Protein AF-A0A164DYK7-F1 (afdb_monomer)

Solvent-accessible surface area (backbone atoms only — not comparable to full-atom values): 9404 Å² total; per-residue (Å²): 59,27,37,28,29,36,26,38,37,35,38,37,22,40,90,89,64,52,77,48,79,44,78,49,76,42,82,32,77,41,47,72,67,57,43,49,40,35,69,77,69,35,29,52,83,96,40,75,41,42,82,75,53,89,70,24,36,35,34,85,63,72,72,88,78,86,85,48,81,69,33,77,48,74,55,75,74,35,83,26,33,38,40,37,75,69,80,72,46,62,92,45,87,72,32,56,31,46,39,95,91,44,80,40,70,26,84,52,83,45,54,48,76,56,95,42,30,23,41,62,55,62,77,90,76,62,78,85,71,79,87,77,80,72,87,86,77,86,82,90,80,88,88,76,92,71,95,58,94,82,76,127

Organism: NCBI:txid35525

Mean predicted aligned error: 10.54 Å

Secondary structure (DSSP, 8-state):
-EEEEEEEEEEEE-TT--EEEEEEEEEEPPPHHHHHHHHHT-EETTEEPEEEETTEEEE--PPP----TTEEEEPPPEEEEEEE----EESSTTSPEEETTEEE-TT--SEEEETTEEEE--GGG---------------------S-TT--

Nearest PDB structures (foldseek):
  5i2s-assembly1_A  TM=5.231E-01  e=1.617E-02  Vesicular stomatitis Indiana virus strain Mudd-Summers
  6tmr-assembly1_A  TM=5.848E-01  e=2.846E-02  Lyssavirus mokola
  4d6w-assembly1_C  TM=5.648E-01  e=6.281E-02  Chandipura virus
  5mdm-assembly2_A  TM=5.299E-01  e=1.170E-01  Chandipura virus
  5mdm-assembly2_C  TM=5.208E-01  e=3.625E-01  Chandipura virus

Foldseek 3Di:
DKWKWWKKKKWAQEQVRDIDIDIDIGTDADDPVQLVCCVPVCDRVVDHWDDPDVQKTWDDDYDDDDDDHRDMDIDDIDMIMIDHDFDWDDPDQQGWIQGPLGTHGSPDAQWDDDPSGIGGGHCVPDDDDPPPDDCPDDDDDDDDDDPDPPDD

Radius of gyrati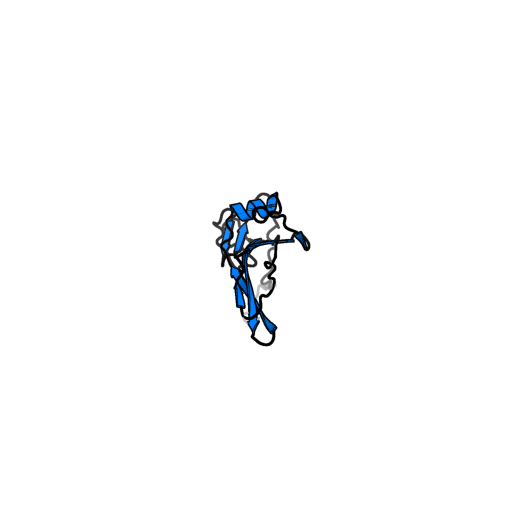on: 27.33 Å; Cα contacts (8 Å, |Δi|>4): 257; chains: 1; bounding box: 53×26×98 Å

Sequence (152 aa):
MCSVWYAHRSVNTDFSGWHTHGQSKWPAVATPEMCSQMKEFRRCGDYAMNPAGPRKFTYDLYPNIQPLWMRTIITHKVLNCKIEEVALETECDNCTINSPLGTLSGSLNGTATVNFVTLFWDNSYKDKKDCELKLVRSGEGQLYKTNNPEIK

Structure (mmCIF, N/CA/C/O backbone):
data_AF-A0A164DYK7-F1
#
_entry.id   AF-A0A164DYK7-F1
#
loop_
_atom_site.group_PDB
_atom_site.id
_atom_site.type_symbol
_atom_site.label_atom_id
_atom_site.label_alt_id
_atom_site.label_comp_id
_atom_site.label_asym_id
_atom_site.label_entity_id
_atom_site.label_seq_id
_atom_site.pdbx_PDB_ins_code
_atom_site.Cartn_x
_atom_site.Cartn_y
_atom_site.Cartn_z
_atom_site.occupancy
_atom_site.B_iso_or_equiv
_atom_site.auth_seq_id
_atom_site.auth_comp_id
_atom_site.auth_asym_id
_atom_site.auth_atom_id
_atom_site.pdbx_PDB_model_num
ATOM 1 N N . MET A 1 1 ? -7.589 -0.980 3.667 1.00 91.56 1 MET A N 1
ATOM 2 C CA . MET A 1 1 ? -6.362 -0.189 3.441 1.00 91.56 1 MET A CA 1
ATOM 3 C C . MET A 1 1 ? -5.995 -0.208 1.970 1.00 91.56 1 MET A C 1
ATOM 5 O O . MET A 1 1 ? -6.104 -1.247 1.331 1.00 91.56 1 MET A O 1
ATOM 9 N N . CYS A 1 2 ? -5.594 0.935 1.434 1.00 93.50 2 CYS A N 1
ATOM 10 C CA . CYS A 1 2 ? -5.363 1.169 0.017 1.00 93.50 2 CYS A CA 1
ATOM 11 C C . CYS A 1 2 ? -4.064 1.957 -0.155 1.00 93.50 2 CYS A C 1
ATOM 13 O O . CYS A 1 2 ? -3.849 2.953 0.538 1.00 93.50 2 CYS A O 1
ATOM 15 N N . SER A 1 3 ? -3.190 1.503 -1.047 1.00 94.00 3 SER A N 1
ATOM 16 C CA . SER A 1 3 ? -1.929 2.175 -1.347 1.00 94.00 3 SER A CA 1
ATOM 17 C C . SER A 1 3 ? -1.649 2.188 -2.841 1.00 94.00 3 SER A C 1
ATOM 19 O O . SER A 1 3 ? -1.999 1.263 -3.578 1.00 94.00 3 SER A O 1
ATOM 21 N N . VAL A 1 4 ? -1.009 3.267 -3.282 1.00 95.31 4 VAL A N 1
ATOM 22 C CA . VAL A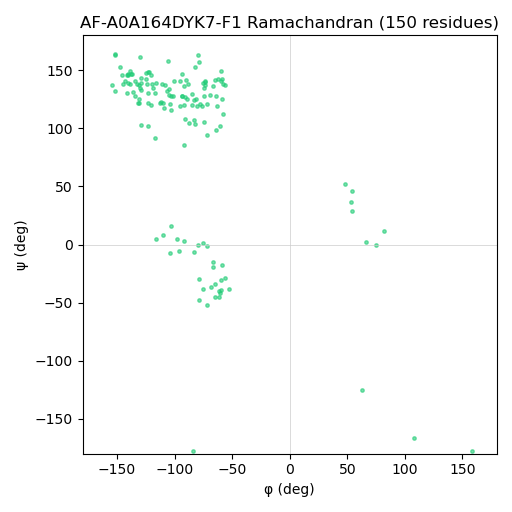 1 4 ? -0.708 3.527 -4.687 1.00 95.31 4 VAL A CA 1
ATOM 23 C C . VAL A 1 4 ? 0.736 3.989 -4.803 1.00 95.31 4 VAL A C 1
ATOM 25 O O . VAL A 1 4 ? 1.238 4.731 -3.957 1.00 95.31 4 VAL A O 1
ATOM 28 N N . TRP A 1 5 ? 1.432 3.534 -5.839 1.00 94.81 5 TRP A N 1
ATOM 29 C CA . TRP A 1 5 ? 2.794 3.971 -6.122 1.00 94.81 5 TRP A CA 1
ATOM 30 C C . TRP A 1 5 ? 3.072 3.989 -7.617 1.00 94.81 5 TRP A C 1
ATOM 32 O O . TRP A 1 5 ? 2.511 3.217 -8.391 1.00 94.81 5 TRP A O 1
ATOM 42 N N . TYR A 1 6 ? 3.996 4.847 -8.028 1.00 93.56 6 TYR A N 1
ATOM 43 C CA . TYR A 1 6 ? 4.573 4.800 -9.361 1.00 93.56 6 TYR A CA 1
ATOM 44 C C . TYR A 1 6 ? 5.817 3.924 -9.346 1.00 93.56 6 TYR A C 1
ATOM 46 O O . TYR A 1 6 ? 6.735 4.162 -8.558 1.00 93.56 6 TYR A O 1
ATOM 54 N N . ALA A 1 7 ? 5.867 2.936 -10.233 1.00 93.00 7 ALA A N 1
ATOM 55 C CA . ALA A 1 7 ? 7.082 2.181 -10.492 1.00 93.00 7 ALA A CA 1
ATOM 56 C C . ALA A 1 7 ? 7.816 2.769 -11.694 1.00 93.00 7 ALA A C 1
ATOM 58 O O . ALA A 1 7 ? 7.212 3.153 -12.701 1.00 93.00 7 ALA A O 1
ATOM 59 N N . HIS A 1 8 ? 9.135 2.812 -11.578 1.00 90.88 8 HIS A N 1
ATOM 60 C CA . HIS A 1 8 ? 10.027 3.237 -12.635 1.00 90.88 8 HIS A CA 1
ATOM 61 C C . HIS A 1 8 ? 11.179 2.244 -12.771 1.00 90.88 8 HIS A C 1
ATOM 63 O O . HIS A 1 8 ? 11.737 1.784 -11.771 1.00 90.88 8 HIS A O 1
ATOM 69 N N . ARG A 1 9 ? 11.542 1.935 -14.017 1.00 91.50 9 ARG A N 1
ATOM 70 C CA . ARG A 1 9 ? 12.690 1.094 -14.347 1.00 91.50 9 ARG A CA 1
ATOM 71 C C . ARG A 1 9 ? 13.629 1.846 -15.287 1.00 91.50 9 ARG A C 1
ATOM 73 O O . ARG A 1 9 ? 13.178 2.484 -16.244 1.00 91.50 9 ARG A O 1
ATOM 80 N N . SER A 1 10 ? 14.923 1.727 -15.039 1.00 91.31 10 SER A N 1
ATOM 81 C CA . SER A 1 10 ? 15.971 2.196 -15.934 1.00 91.31 10 SER A CA 1
ATOM 82 C C . SER A 1 10 ? 16.917 1.052 -16.276 1.00 91.31 10 SER A C 1
ATOM 84 O O . SER A 1 10 ? 17.121 0.128 -15.483 1.00 91.31 10 SER A O 1
ATOM 86 N N . VAL A 1 11 ? 17.466 1.079 -17.486 1.00 93.38 11 VAL A N 1
ATOM 87 C CA . VAL A 1 11 ? 18.536 0.170 -17.899 1.00 93.38 11 VAL A CA 1
ATOM 88 C C . VAL A 1 11 ? 19.622 0.990 -18.554 1.00 93.38 11 VAL A C 1
ATOM 90 O O . VAL A 1 11 ? 19.365 1.682 -19.537 1.00 93.38 11 VAL A O 1
ATOM 93 N N . ASN A 1 12 ? 20.825 0.908 -18.007 1.00 92.50 12 ASN A N 1
ATOM 94 C CA . ASN A 1 12 ? 22.015 1.443 -18.638 1.00 92.50 12 ASN A CA 1
ATOM 95 C C . ASN A 1 12 ? 22.793 0.299 -19.279 1.00 92.50 12 ASN A C 1
ATOM 97 O O . ASN A 1 12 ? 23.078 -0.680 -18.596 1.00 92.50 12 ASN A O 1
ATOM 101 N N . THR A 1 13 ? 23.129 0.425 -20.559 1.00 93.62 13 THR A N 1
ATOM 102 C CA . THR A 1 13 ? 24.022 -0.521 -21.237 1.00 93.62 13 THR A CA 1
ATOM 103 C C . THR A 1 13 ? 25.323 0.180 -21.570 1.00 93.62 13 THR A C 1
ATOM 105 O O . THR A 1 13 ? 25.303 1.205 -22.254 1.00 93.62 13 THR A O 1
ATOM 108 N N . ASP A 1 14 ? 26.433 -0.356 -21.076 1.00 91.56 14 ASP A N 1
ATOM 109 C CA . ASP A 1 14 ? 27.754 0.215 -21.319 1.00 91.56 14 ASP A CA 1
ATOM 110 C C . ASP A 1 14 ? 28.359 -0.232 -22.661 1.00 91.56 14 ASP A C 1
ATOM 112 O O . ASP A 1 14 ? 27.738 -0.939 -23.463 1.00 91.56 14 ASP A O 1
ATOM 116 N N . PHE A 1 15 ? 29.590 0.217 -22.912 1.00 90.56 15 PHE A N 1
ATOM 117 C CA . PHE A 1 15 ? 30.338 -0.094 -24.128 1.00 90.56 15 PHE A CA 1
ATOM 118 C C . PHE A 1 15 ? 30.568 -1.596 -24.318 1.00 90.56 15 PHE A C 1
ATOM 120 O O . PHE A 1 15 ? 30.445 -2.102 -25.434 1.00 90.56 15 PHE A O 1
ATOM 127 N N . SER A 1 16 ? 30.844 -2.302 -23.224 1.00 91.19 16 SER A N 1
ATOM 128 C CA . SER A 1 16 ? 31.111 -3.741 -23.193 1.00 91.19 16 SER A CA 1
ATOM 129 C C . SER A 1 16 ? 29.829 -4.581 -23.252 1.00 91.19 16 SER A C 1
ATOM 131 O O . SER A 1 16 ? 29.902 -5.808 -23.247 1.00 91.19 16 SER A O 1
ATOM 133 N N . GLY A 1 17 ? 28.659 -3.938 -23.315 1.00 87.56 17 GLY A N 1
ATOM 134 C CA . GLY A 1 17 ? 27.361 -4.603 -23.341 1.00 87.56 17 GLY A CA 1
ATOM 135 C C . GLY A 1 17 ? 26.852 -5.026 -21.963 1.00 87.56 17 GLY A C 1
ATOM 136 O O . GLY A 1 17 ? 25.871 -5.763 -21.895 1.00 87.56 17 GLY A O 1
ATOM 137 N N . TRP A 1 18 ? 27.466 -4.571 -20.866 1.00 90.75 18 TRP A N 1
ATOM 138 C CA . TRP A 1 18 ? 26.961 -4.852 -19.523 1.00 90.75 18 TRP A CA 1
ATOM 139 C C . TRP A 1 18 ? 25.716 -4.027 -19.229 1.00 90.75 18 TRP A C 1
ATOM 141 O O . TRP A 1 18 ? 25.657 -2.831 -19.524 1.00 90.75 18 TRP A O 1
ATOM 151 N N . HIS A 1 19 ? 24.727 -4.670 -18.608 1.00 92.31 19 HIS A N 1
ATOM 152 C CA . HIS A 1 19 ? 23.459 -4.047 -18.250 1.00 92.31 19 HIS A CA 1
ATOM 153 C C . HIS A 1 19 ? 23.395 -3.740 -16.754 1.00 92.31 19 HIS A C 1
ATOM 155 O O . HIS A 1 19 ? 23.415 -4.643 -15.917 1.00 92.31 19 HIS A O 1
ATOM 161 N N . THR A 1 20 ? 23.211 -2.466 -16.420 1.00 90.81 20 THR A N 1
ATOM 162 C CA . THR A 1 20 ? 22.895 -2.020 -15.062 1.00 90.81 20 THR A CA 1
ATOM 163 C C . THR A 1 20 ? 21.414 -1.687 -14.983 1.00 90.81 20 THR A C 1
ATOM 165 O O . THR A 1 20 ? 20.935 -0.760 -15.639 1.00 90.81 20 THR A O 1
ATOM 168 N N . HIS A 1 21 ? 20.676 -2.444 -14.173 1.00 90.56 21 HIS A N 1
ATOM 169 C CA . HIS A 1 21 ? 19.248 -2.230 -13.956 1.00 90.56 21 HIS A CA 1
ATOM 170 C C . HIS A 1 21 ? 19.009 -1.349 -12.727 1.00 90.56 21 HIS A C 1
ATOM 172 O O . HIS A 1 21 ? 19.476 -1.660 -11.635 1.00 90.56 21 HIS A O 1
ATOM 178 N N . GLY A 1 22 ? 18.228 -0.285 -12.897 1.00 89.88 22 GLY A N 1
ATOM 179 C CA . GLY A 1 22 ? 17.678 0.516 -11.810 1.00 89.88 22 GLY A CA 1
ATOM 180 C C . GLY A 1 22 ? 16.177 0.279 -11.673 1.00 89.88 22 GLY A C 1
ATOM 181 O O . GLY A 1 22 ? 15.450 0.226 -12.667 1.00 89.88 22 GLY A O 1
ATOM 182 N N . GLN A 1 23 ? 15.696 0.142 -10.441 1.00 91.12 23 GLN A N 1
ATOM 183 C CA . GLN A 1 23 ? 14.269 0.103 -10.123 1.00 91.12 23 GLN A CA 1
ATOM 184 C C .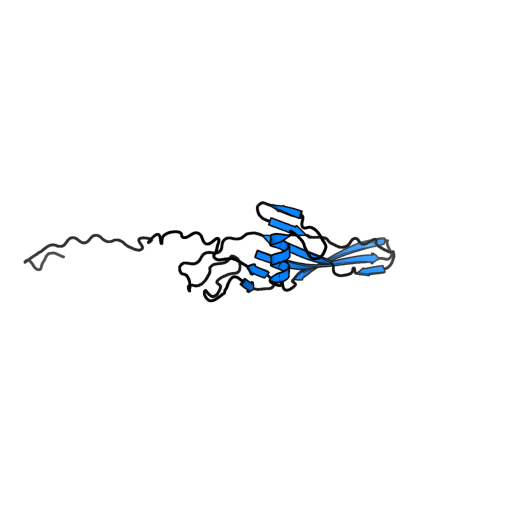 GLN A 1 23 ? 13.987 1.079 -8.987 1.00 91.12 23 GLN A C 1
ATOM 186 O O . GLN A 1 23 ? 14.745 1.153 -8.023 1.00 91.12 23 GLN A O 1
ATOM 191 N N . SER A 1 24 ? 12.900 1.835 -9.102 1.00 89.19 24 SER A N 1
ATOM 192 C CA . SER A 1 24 ? 12.443 2.734 -8.041 1.00 89.19 24 SER A CA 1
ATOM 193 C C . SER A 1 24 ? 10.924 2.703 -7.924 1.00 89.19 24 SER A C 1
ATOM 195 O O . SER A 1 24 ? 10.215 2.525 -8.919 1.00 89.19 24 SER A O 1
ATOM 197 N N . LYS A 1 25 ? 10.436 2.869 -6.693 1.00 92.56 25 LYS A N 1
ATOM 198 C CA . LYS A 1 25 ? 9.015 2.994 -6.365 1.00 92.56 25 LYS A CA 1
ATOM 199 C C . LYS A 1 25 ? 8.803 4.303 -5.618 1.00 92.56 25 LYS A C 1
ATOM 201 O O . LYS A 1 25 ? 9.513 4.581 -4.655 1.00 92.56 25 LYS A O 1
ATOM 206 N N . TRP A 1 26 ? 7.823 5.079 -6.057 1.00 91.00 26 TRP A N 1
ATOM 207 C CA . TRP A 1 26 ? 7.497 6.383 -5.486 1.00 91.00 26 TRP A CA 1
ATOM 208 C C . TRP A 1 26 ? 6.058 6.349 -4.979 1.00 91.00 26 TRP A C 1
ATOM 210 O O . TRP A 1 26 ? 5.166 6.086 -5.790 1.00 91.00 26 TRP A O 1
ATOM 220 N N . PRO A 1 27 ? 5.802 6.578 -3.680 1.00 92.50 27 PRO A N 1
ATOM 221 C CA . PRO A 1 27 ? 4.440 6.579 -3.167 1.00 92.50 27 PRO A CA 1
ATOM 222 C C . PRO A 1 27 ? 3.631 7.696 -3.831 1.00 92.50 27 PRO A C 1
ATOM 224 O O . PRO A 1 27 ? 4.142 8.786 -4.095 1.00 92.50 27 PRO A O 1
ATOM 227 N N . ALA A 1 28 ? 2.366 7.410 -4.110 1.00 92.31 28 ALA A N 1
ATOM 228 C CA . ALA A 1 28 ? 1.402 8.376 -4.607 1.00 92.31 28 ALA A CA 1
ATOM 229 C C . ALA A 1 28 ? 0.214 8.415 -3.649 1.00 92.31 28 ALA A C 1
ATOM 231 O O . ALA A 1 28 ? -0.127 7.406 -3.035 1.00 92.31 28 ALA A O 1
ATOM 232 N N . VAL A 1 29 ? -0.415 9.583 -3.515 1.00 88.19 29 VAL A N 1
ATOM 233 C CA . VAL A 1 29 ? -1.614 9.717 -2.684 1.00 88.19 29 VAL A CA 1
ATOM 234 C C . VAL A 1 29 ? -2.715 8.845 -3.282 1.00 88.19 29 VAL A C 1
ATOM 236 O O . VAL A 1 29 ? -3.117 9.051 -4.426 1.00 88.19 29 VAL A O 1
ATOM 239 N N . ALA A 1 30 ? -3.196 7.874 -2.510 1.00 88.75 30 ALA A N 1
ATOM 240 C CA . ALA A 1 30 ? -4.382 7.113 -2.863 1.00 88.75 30 ALA A CA 1
ATOM 241 C C . ALA A 1 30 ? -5.621 7.981 -2.592 1.00 88.75 30 ALA A C 1
ATOM 243 O O . ALA A 1 30 ? -5.835 8.419 -1.464 1.00 88.75 30 ALA A O 1
ATOM 244 N N . THR A 1 31 ? -6.424 8.291 -3.611 1.00 88.44 31 THR A N 1
ATOM 245 C CA . THR A 1 31 ? -7.676 9.026 -3.372 1.00 88.44 31 THR A CA 1
ATOM 246 C C . THR A 1 31 ? -8.783 8.061 -2.937 1.00 88.44 31 THR A C 1
ATOM 248 O O . THR A 1 31 ? -8.748 6.882 -3.315 1.00 88.44 31 THR A O 1
ATOM 251 N N . PRO A 1 32 ? -9.783 8.518 -2.161 1.00 85.12 32 PRO A N 1
ATOM 252 C CA . PRO A 1 32 ? -10.917 7.681 -1.771 1.00 85.12 32 PRO A CA 1
ATOM 253 C C . PRO A 1 32 ? -11.617 7.023 -2.968 1.00 85.12 32 PRO A C 1
ATOM 255 O O . PRO A 1 32 ? -11.965 5.848 -2.902 1.00 85.12 32 PRO A O 1
ATOM 258 N N . GLU A 1 33 ? -11.747 7.734 -4.089 1.00 87.94 33 GLU A N 1
ATOM 259 C CA . GLU A 1 33 ? -12.395 7.244 -5.311 1.00 87.94 33 GLU A CA 1
ATOM 260 C C . GLU A 1 33 ? -11.615 6.082 -5.932 1.00 87.94 33 GLU A C 1
ATOM 262 O O . GLU A 1 33 ? -12.199 5.054 -6.282 1.00 87.94 33 GLU A O 1
ATOM 267 N N . MET A 1 34 ? -10.285 6.209 -6.019 1.00 90.25 34 MET A N 1
ATOM 268 C CA . MET A 1 34 ? -9.420 5.128 -6.496 1.00 90.25 34 MET A CA 1
ATOM 269 C C . MET A 1 34 ? -9.553 3.895 -5.599 1.00 90.25 34 MET A C 1
ATOM 271 O O . MET A 1 34 ? -9.635 2.768 -6.087 1.00 90.25 34 MET A O 1
ATOM 275 N N . CYS A 1 35 ? -9.614 4.094 -4.283 1.00 90.44 35 CYS A N 1
ATOM 276 C CA . CYS A 1 35 ? -9.751 3.003 -3.326 1.00 90.44 35 CYS A CA 1
ATOM 277 C C . CYS A 1 35 ? -11.122 2.317 -3.400 1.00 90.44 35 CYS A C 1
ATOM 279 O O . CYS A 1 35 ? -11.189 1.087 -3.304 1.00 90.44 35 CYS A O 1
ATOM 281 N N . SER A 1 36 ? -12.197 3.072 -3.643 1.00 89.75 36 SER A N 1
ATOM 282 C CA . SER A 1 36 ? -13.528 2.517 -3.914 1.00 89.75 36 SER A CA 1
ATOM 283 C C . SER A 1 36 ? -13.520 1.654 -5.178 1.00 89.75 36 SER A C 1
ATOM 285 O O . SER A 1 36 ? -13.970 0.509 -5.135 1.00 89.75 36 SER A O 1
ATOM 287 N N . GLN A 1 37 ? -12.894 2.123 -6.265 1.00 91.69 37 GLN A N 1
ATOM 288 C CA . GLN A 1 37 ? -12.749 1.332 -7.496 1.00 91.69 37 GLN A CA 1
ATOM 289 C C . GLN A 1 37 ? -11.942 0.040 -7.280 1.00 91.69 37 GLN A C 1
ATOM 291 O O . GLN A 1 37 ? -12.314 -1.024 -7.787 1.00 91.69 37 GLN A O 1
ATOM 296 N N . MET A 1 38 ? -10.869 0.094 -6.486 1.00 93.19 38 MET A N 1
ATOM 297 C CA . MET A 1 38 ? -10.087 -1.093 -6.116 1.00 93.19 38 MET A CA 1
ATOM 298 C C . MET A 1 38 ? -10.887 -2.084 -5.269 1.00 93.19 38 MET A C 1
ATOM 300 O O . MET A 1 38 ? -10.673 -3.295 -5.378 1.00 93.19 38 MET A O 1
ATOM 304 N N . LYS A 1 39 ? -11.789 -1.605 -4.404 1.00 90.12 39 LYS A N 1
ATOM 305 C CA . LYS A 1 39 ? -12.648 -2.471 -3.588 1.00 90.12 39 LYS A CA 1
ATOM 306 C C . LYS A 1 39 ? -13.724 -3.144 -4.430 1.00 90.12 39 LYS A C 1
ATOM 308 O O . LYS A 1 39 ? -13.856 -4.363 -4.346 1.00 90.12 39 LYS A O 1
ATOM 313 N N . GLU A 1 40 ? -14.474 -2.361 -5.197 1.00 91.00 40 GLU A N 1
ATOM 314 C CA . GLU A 1 40 ? -15.677 -2.819 -5.899 1.00 91.00 40 GLU A CA 1
ATOM 315 C C . GLU A 1 40 ? -15.339 -3.592 -7.172 1.00 91.00 40 GLU A C 1
ATOM 317 O O . GLU A 1 40 ? -15.831 -4.699 -7.378 1.00 91.00 40 GLU A O 1
ATOM 322 N N . PHE A 1 41 ? -14.447 -3.045 -7.999 1.00 92.56 41 PHE A N 1
ATOM 323 C CA . PHE A 1 41 ? -14.163 -3.584 -9.331 1.00 92.56 41 PHE A CA 1
ATOM 324 C C . PHE A 1 41 ? -12.846 -4.347 -9.414 1.00 92.56 41 PHE A C 1
ATOM 326 O O . PHE A 1 41 ? -12.563 -4.949 -10.449 1.00 92.56 41 PHE A O 1
ATOM 333 N N . ARG A 1 42 ? -12.031 -4.321 -8.350 1.00 93.62 42 ARG A N 1
ATOM 334 C CA . 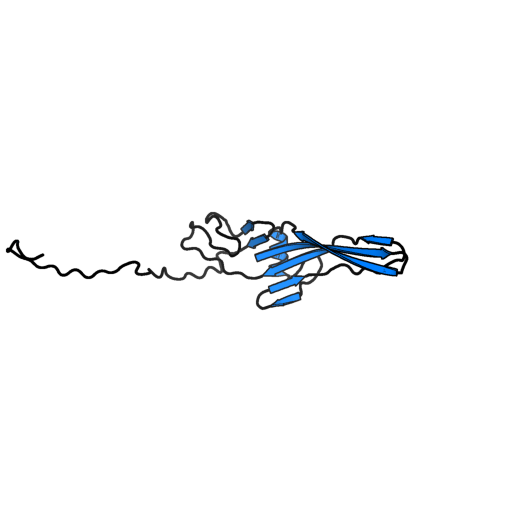ARG A 1 42 ? -10.672 -4.888 -8.345 1.00 93.62 42 ARG A CA 1
ATOM 335 C C . ARG A 1 42 ? -9.831 -4.326 -9.494 1.00 93.62 42 ARG A C 1
ATOM 337 O O . ARG A 1 42 ? -9.170 -5.077 -10.206 1.00 93.62 42 ARG A O 1
ATOM 344 N N . ARG A 1 43 ? -9.873 -3.003 -9.688 1.00 93.44 43 ARG A N 1
ATOM 345 C CA . ARG A 1 43 ? -9.140 -2.299 -10.752 1.00 93.44 43 ARG A CA 1
ATOM 346 C C . ARG A 1 43 ? -8.167 -1.258 -10.209 1.00 93.44 43 ARG A C 1
ATOM 348 O O . ARG A 1 43 ? -8.444 -0.602 -9.211 1.00 93.44 43 ARG A O 1
ATOM 355 N N . CYS A 1 44 ? -7.046 -1.103 -10.905 1.00 92.50 44 CYS A N 1
ATOM 356 C CA . CYS A 1 44 ? -6.050 -0.051 -10.732 1.00 92.50 44 CYS A CA 1
ATOM 357 C C . CYS A 1 44 ? -6.011 0.773 -12.027 1.00 92.50 44 CYS A C 1
ATOM 359 O O . CYS A 1 44 ? -5.328 0.403 -12.984 1.00 92.50 44 CYS A O 1
ATOM 361 N N . GLY A 1 45 ? -6.812 1.842 -12.092 1.00 88.62 45 GLY A N 1
ATOM 362 C CA . GLY A 1 45 ? -7.110 2.512 -13.361 1.00 88.62 45 GLY A CA 1
ATOM 363 C C . GLY A 1 45 ? -7.841 1.559 -14.311 1.00 88.62 45 GLY A C 1
ATOM 364 O O . GLY A 1 45 ? -8.837 0.947 -13.930 1.00 88.62 45 GLY A O 1
ATOM 365 N N . ASP A 1 46 ? -7.309 1.377 -15.517 1.00 89.75 46 ASP A N 1
ATOM 366 C CA . ASP A 1 46 ? -7.897 0.488 -16.528 1.00 89.75 46 ASP A CA 1
ATOM 367 C C . ASP A 1 46 ? -7.514 -0.992 -16.355 1.00 89.75 46 ASP A C 1
ATOM 369 O O . ASP A 1 46 ? -8.043 -1.864 -17.046 1.00 89.75 46 ASP A O 1
ATOM 373 N N . TYR A 1 47 ? -6.605 -1.303 -15.427 1.00 92.00 47 TYR A N 1
ATOM 374 C CA . TYR A 1 47 ? -6.040 -2.643 -15.280 1.00 92.00 47 TYR A CA 1
ATOM 375 C C . TYR A 1 47 ? -6.690 -3.432 -14.144 1.00 92.00 47 TYR A C 1
ATOM 377 O O . TYR A 1 47 ? -6.953 -2.901 -13.065 1.00 92.00 47 TYR A O 1
ATOM 385 N N . ALA A 1 48 ? -6.910 -4.730 -14.364 1.00 93.44 48 ALA A N 1
ATOM 386 C CA . ALA A 1 48 ? -7.397 -5.639 -13.332 1.00 93.44 48 ALA A CA 1
ATOM 387 C C . ALA A 1 48 ? -6.301 -5.960 -12.301 1.00 93.44 48 ALA A C 1
ATOM 389 O O . ALA A 1 48 ? -5.132 -6.148 -12.640 1.00 93.44 48 ALA A O 1
ATOM 390 N N . MET A 1 49 ? -6.692 -6.043 -11.032 1.00 95.56 49 MET A N 1
ATOM 391 C CA . MET A 1 49 ? -5.818 -6.421 -9.925 1.00 95.56 49 MET A CA 1
ATOM 392 C C . MET A 1 49 ? -5.850 -7.932 -9.714 1.00 95.56 49 MET A C 1
ATOM 394 O O . MET A 1 49 ? -6.906 -8.562 -9.756 1.00 95.56 49 MET A O 1
ATOM 398 N N . ASN A 1 50 ? -4.691 -8.503 -9.405 1.00 94.19 50 ASN A N 1
ATOM 399 C CA . ASN A 1 50 ? -4.545 -9.927 -9.146 1.00 94.19 50 ASN A CA 1
ATOM 400 C C . ASN A 1 50 ? -4.659 -10.226 -7.643 1.00 94.19 50 ASN A C 1
ATOM 402 O O . ASN A 1 50 ? -4.223 -9.413 -6.818 1.00 94.19 50 ASN A O 1
ATOM 406 N N . PRO A 1 51 ? -5.212 -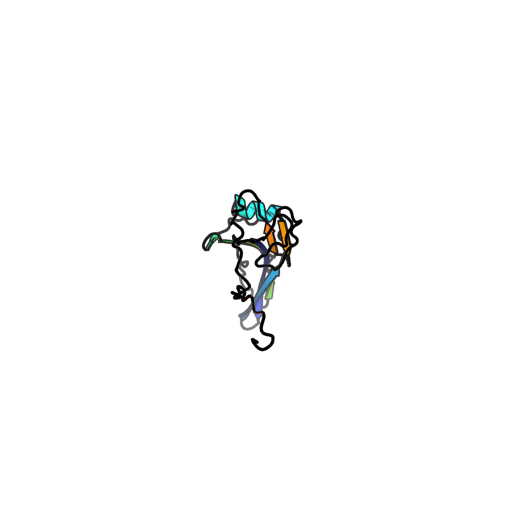11.387 -7.253 1.00 93.81 51 PRO A N 1
ATOM 407 C CA . PRO A 1 51 ? -5.195 -11.822 -5.863 1.00 93.81 51 PRO A CA 1
ATOM 408 C C . PRO A 1 51 ? -3.748 -12.061 -5.411 1.00 93.81 51 PRO A C 1
ATOM 410 O O . PRO A 1 51 ? -2.995 -12.786 -6.053 1.00 93.81 51 PRO A O 1
ATOM 413 N N . ALA A 1 52 ? -3.363 -11.447 -4.293 1.00 91.19 52 ALA A N 1
ATOM 414 C CA . ALA A 1 52 ? -2.028 -11.576 -3.696 1.00 91.19 52 ALA A CA 1
ATOM 415 C C . ALA A 1 52 ? -2.059 -12.228 -2.303 1.00 91.19 52 ALA A C 1
ATOM 417 O O . ALA A 1 52 ? -1.043 -12.268 -1.609 1.00 91.19 52 ALA A O 1
ATOM 418 N N . GLY A 1 53 ? -3.236 -12.680 -1.868 1.00 90.19 53 GLY A N 1
ATOM 419 C CA . GLY A 1 53 ? -3.474 -13.329 -0.585 1.00 90.19 53 GLY A CA 1
ATOM 420 C C . GLY A 1 53 ? -4.946 -13.247 -0.168 1.00 90.19 53 GLY A C 1
ATOM 421 O O . GLY A 1 53 ? -5.768 -12.686 -0.902 1.00 90.19 53 GLY A O 1
ATOM 422 N N . PRO A 1 54 ? -5.294 -13.772 1.018 1.00 88.06 54 PRO A N 1
ATOM 423 C CA . PRO A 1 54 ? -6.634 -13.635 1.574 1.00 88.06 54 PRO A CA 1
ATOM 424 C C . PRO A 1 54 ? -6.981 -12.153 1.724 1.00 88.06 54 PRO A C 1
ATOM 426 O O . PRO A 1 54 ? -6.229 -11.406 2.346 1.00 88.06 54 PRO A O 1
ATOM 429 N N . ARG A 1 55 ? -8.104 -11.723 1.132 1.00 88.69 55 ARG A N 1
ATOM 430 C CA . ARG A 1 55 ? -8.607 -10.336 1.216 1.00 88.69 55 ARG A CA 1
ATOM 431 C C . ARG A 1 55 ? -7.575 -9.272 0.786 1.00 88.69 55 ARG A C 1
ATOM 433 O O . ARG A 1 55 ? -7.610 -8.131 1.247 1.00 88.69 55 ARG A O 1
ATOM 440 N N . LYS A 1 56 ? -6.664 -9.642 -0.123 1.00 94.50 56 LYS A N 1
ATOM 441 C CA . LYS A 1 56 ? -5.573 -8.797 -0.619 1.00 94.50 56 LYS A CA 1
ATOM 442 C C . LYS A 1 56 ? -5.460 -8.888 -2.135 1.00 94.50 56 LYS A C 1
ATOM 444 O O . LYS A 1 56 ? -5.297 -9.976 -2.689 1.00 94.50 56 LYS A O 1
ATOM 449 N N . PHE A 1 57 ? -5.461 -7.737 -2.796 1.00 95.31 57 PHE A N 1
ATOM 450 C CA . PHE A 1 57 ? -5.324 -7.629 -4.246 1.00 95.31 57 PHE A CA 1
ATOM 451 C C . PHE A 1 57 ? -4.229 -6.628 -4.600 1.00 95.31 57 PHE A C 1
ATOM 453 O O . PHE A 1 57 ? -4.060 -5.610 -3.925 1.00 95.31 57 PHE A O 1
ATOM 460 N N . THR A 1 58 ? -3.476 -6.918 -5.658 1.00 96.19 58 THR A N 1
ATOM 461 C CA . THR A 1 58 ? -2.362 -6.081 -6.102 1.00 96.19 58 THR A CA 1
ATOM 462 C C . THR A 1 58 ? -2.291 -6.010 -7.620 1.00 96.19 58 THR A C 1
ATOM 464 O O . THR A 1 58 ? -2.548 -6.983 -8.327 1.00 96.19 58 THR A O 1
ATOM 467 N N . TYR A 1 59 ? -1.879 -4.855 -8.111 1.00 95.06 59 TYR A N 1
ATOM 468 C CA . TYR A 1 59 ? -1.372 -4.656 -9.455 1.00 95.06 59 TYR A CA 1
ATOM 469 C C . TYR A 1 59 ? 0.025 -4.055 -9.296 1.00 95.06 59 TYR A C 1
ATOM 471 O O . TYR A 1 59 ? 0.150 -2.897 -8.902 1.00 95.06 59 TYR A O 1
ATOM 479 N N . ASP A 1 60 ? 1.055 -4.889 -9.469 1.00 92.12 60 ASP A N 1
ATOM 480 C CA . ASP A 1 60 ? 2.469 -4.514 -9.336 1.00 92.12 60 ASP A CA 1
ATOM 481 C C . ASP A 1 60 ? 3.227 -4.968 -10.584 1.00 92.12 60 ASP A C 1
ATOM 483 O O . ASP A 1 60 ? 3.509 -6.153 -10.768 1.00 92.12 60 ASP A O 1
ATOM 487 N N . LEU A 1 61 ? 3.513 -4.017 -11.463 1.00 89.25 61 LEU A N 1
ATOM 488 C CA . LEU A 1 61 ? 4.253 -4.201 -12.693 1.00 89.25 61 LEU A CA 1
ATOM 489 C C . LEU A 1 61 ? 5.366 -3.166 -12.790 1.00 89.25 61 LEU A C 1
ATOM 491 O O . LEU A 1 61 ? 5.170 -1.958 -12.618 1.00 89.25 61 LEU A O 1
ATOM 495 N N . TYR A 1 62 ? 6.538 -3.667 -13.167 1.00 85.12 62 TYR A N 1
ATOM 496 C CA . TYR A 1 62 ? 7.579 -2.838 -13.745 1.00 85.12 62 TYR A CA 1
ATOM 497 C C . TYR A 1 62 ? 7.437 -2.840 -15.267 1.00 85.12 62 TYR A C 1
ATOM 499 O O . TYR A 1 62 ? 7.257 -3.908 -15.858 1.00 85.12 62 TYR A O 1
ATOM 507 N N . PRO A 1 63 ? 7.566 -1.675 -15.920 1.00 83.12 63 PRO A N 1
ATOM 508 C CA . PRO A 1 63 ? 7.570 -1.612 -17.372 1.00 83.12 63 PRO A CA 1
ATOM 509 C C . PRO A 1 63 ? 8.721 -2.454 -17.942 1.00 83.12 63 PRO A C 1
ATOM 511 O O . PRO A 1 63 ? 9.831 -2.500 -17.392 1.00 83.12 63 PRO A O 1
ATOM 514 N N . ASN A 1 64 ? 8.439 -3.150 -19.044 1.00 84.38 64 ASN A N 1
ATOM 515 C CA . ASN A 1 64 ? 9.445 -3.928 -19.754 1.00 84.38 64 ASN A CA 1
ATOM 516 C C . ASN A 1 64 ? 10.393 -2.983 -20.507 1.00 84.38 64 ASN A C 1
ATOM 518 O O . ASN A 1 64 ? 9.957 -1.980 -21.072 1.00 84.38 64 ASN A O 1
ATOM 522 N N . ILE A 1 65 ? 11.689 -3.296 -20.494 1.00 86.88 65 ILE A N 1
ATOM 523 C CA . ILE A 1 65 ? 12.727 -2.511 -21.162 1.00 86.88 65 ILE A CA 1
ATOM 524 C C . ILE A 1 65 ? 13.587 -3.456 -21.972 1.00 86.88 65 ILE A C 1
ATOM 526 O O . ILE A 1 65 ? 14.220 -4.353 -21.415 1.00 86.88 65 ILE A O 1
ATOM 530 N N . GLN A 1 66 ? 13.653 -3.197 -23.273 1.00 87.81 66 GLN A N 1
ATOM 531 C CA . GLN A 1 66 ? 14.674 -3.776 -24.128 1.00 87.81 66 GLN A CA 1
ATOM 532 C C . GLN A 1 66 ? 15.931 -2.901 -24.042 1.00 87.81 66 GLN A C 1
ATOM 534 O O . GLN A 1 66 ? 15.839 -1.705 -24.326 1.00 87.81 66 GLN A O 1
ATOM 539 N N . PRO A 1 67 ? 17.082 -3.445 -23.610 1.00 87.94 67 PRO A N 1
ATOM 540 C CA . PRO A 1 67 ? 18.321 -2.682 -23.560 1.00 87.94 67 PRO A CA 1
ATOM 541 C C . PRO A 1 67 ? 18.770 -2.295 -24.973 1.00 87.94 67 PRO A C 1
ATOM 543 O O . PRO A 1 67 ? 18.667 -3.085 -25.909 1.00 87.94 67 PRO A O 1
ATOM 546 N N . LEU A 1 68 ? 19.304 -1.082 -25.114 1.00 89.75 68 LEU A N 1
ATOM 547 C CA . LEU A 1 68 ? 19.981 -0.632 -26.327 1.00 89.75 68 LEU A CA 1
ATOM 548 C C . LEU A 1 68 ? 21.444 -0.367 -26.000 1.00 89.75 68 LEU A C 1
ATOM 550 O O . LEU A 1 68 ? 21.748 0.197 -24.949 1.00 89.75 68 LEU A O 1
ATOM 554 N N . TRP A 1 69 ? 22.329 -0.761 -26.912 1.00 92.00 69 TRP A N 1
ATOM 555 C CA . TRP A 1 69 ? 23.770 -0.591 -26.751 1.00 92.00 69 TRP A CA 1
ATOM 556 C C . TRP A 1 69 ? 24.149 0.882 -26.554 1.00 92.00 69 TRP A C 1
ATOM 558 O O . TRP A 1 69 ? 23.604 1.755 -27.235 1.00 92.00 69 TRP A O 1
ATOM 568 N N . MET A 1 70 ? 25.085 1.141 -25.631 1.00 90.62 70 MET A N 1
ATOM 569 C CA . MET A 1 70 ? 25.605 2.480 -25.317 1.00 90.62 70 MET A CA 1
ATOM 570 C C . MET A 1 70 ? 24.516 3.511 -24.983 1.00 90.62 70 MET A C 1
ATOM 572 O O . MET A 1 70 ? 24.602 4.683 -25.360 1.00 90.62 70 MET A O 1
ATOM 576 N N . ARG A 1 71 ? 23.451 3.079 -24.299 1.00 90.75 71 ARG A N 1
ATOM 577 C CA . ARG A 1 71 ? 22.323 3.944 -23.942 1.00 90.75 71 ARG A CA 1
ATOM 578 C C . ARG A 1 71 ? 21.802 3.668 -22.542 1.00 90.75 71 ARG A C 1
ATOM 580 O O . ARG A 1 71 ? 21.707 2.526 -22.093 1.00 90.75 71 ARG A O 1
ATOM 587 N N . THR A 1 72 ? 21.362 4.748 -21.906 1.00 90.38 72 THR A N 1
ATOM 588 C CA . THR A 1 72 ? 20.485 4.705 -20.740 1.00 90.38 72 THR A CA 1
ATOM 589 C C . THR A 1 72 ? 19.041 4.859 -21.201 1.00 90.38 72 THR A C 1
ATOM 591 O O . THR A 1 72 ? 18.677 5.877 -21.788 1.00 90.38 72 THR A O 1
ATOM 594 N N . ILE A 1 73 ? 18.212 3.853 -20.938 1.00 89.62 73 ILE A N 1
ATOM 595 C CA . ILE A 1 73 ? 16.773 3.891 -21.205 1.00 89.62 73 ILE A CA 1
ATOM 596 C C . ILE A 1 73 ? 16.038 4.028 -19.881 1.00 89.62 73 ILE A C 1
ATOM 598 O O . ILE A 1 73 ? 16.305 3.304 -18.923 1.00 89.62 73 ILE A O 1
ATOM 602 N N . ILE A 1 74 ? 15.094 4.960 -19.853 1.00 85.38 74 ILE A N 1
ATOM 603 C CA . ILE A 1 74 ? 14.278 5.333 -18.702 1.00 85.38 74 ILE A CA 1
ATOM 604 C C . ILE A 1 74 ? 12.823 5.156 -19.138 1.00 85.38 74 ILE A C 1
ATOM 606 O O . ILE A 1 74 ? 12.394 5.737 -20.131 1.00 85.38 74 ILE A O 1
ATOM 610 N N . THR A 1 75 ? 12.069 4.318 -18.431 1.00 84.31 75 THR A N 1
ATOM 611 C CA . THR A 1 75 ? 10.652 4.071 -18.752 1.00 84.31 75 THR A CA 1
ATOM 612 C C . THR A 1 75 ? 9.712 5.160 -18.275 1.00 84.31 75 THR A C 1
ATOM 614 O O . THR A 1 75 ? 9.969 5.858 -17.292 1.00 84.31 75 THR A O 1
ATOM 617 N N . HIS A 1 76 ? 8.551 5.228 -18.926 1.00 82.81 76 HIS A N 1
ATOM 618 C CA . HIS A 1 76 ? 7.401 5.931 -18.378 1.00 82.81 76 HIS A CA 1
ATOM 619 C C . HIS A 1 76 ? 6.986 5.327 -17.031 1.00 82.81 76 HIS A C 1
ATOM 621 O O . HIS A 1 76 ? 7.161 4.135 -16.771 1.00 82.81 76 HIS A O 1
ATOM 627 N N . LYS A 1 77 ? 6.443 6.181 -16.163 1.00 86.19 77 LYS A N 1
ATOM 628 C CA . LYS A 1 77 ? 5.952 5.784 -14.844 1.00 86.19 77 LYS A CA 1
ATOM 629 C C . LYS A 1 77 ? 4.702 4.925 -15.016 1.00 86.19 77 LYS A C 1
ATOM 631 O O . LYS A 1 77 ? 3.762 5.350 -15.682 1.00 86.19 77 LYS A O 1
ATOM 636 N N . VAL A 1 78 ? 4.683 3.754 -14.387 1.00 91.00 78 VAL A N 1
ATOM 637 C CA . VAL A 1 78 ? 3.499 2.884 -14.340 1.00 91.00 78 VAL A CA 1
ATOM 638 C C . VAL A 1 78 ? 2.857 3.017 -12.967 1.00 91.00 78 VAL A C 1
ATOM 640 O O . VAL A 1 78 ? 3.543 2.894 -11.949 1.00 91.00 78 VAL A O 1
ATOM 643 N N . LEU A 1 79 ? 1.555 3.301 -12.946 1.00 92.50 79 LEU A N 1
ATOM 644 C CA . LEU A 1 79 ? 0.769 3.337 -11.719 1.00 92.50 79 LEU A CA 1
ATOM 645 C C . LEU A 1 79 ? 0.512 1.909 -11.240 1.00 92.50 79 LEU A C 1
ATOM 647 O O . LEU A 1 79 ? 0.019 1.072 -11.991 1.00 92.50 79 LEU A O 1
ATOM 651 N N . ASN A 1 80 ? 0.831 1.659 -9.982 1.00 94.81 80 ASN A N 1
ATOM 652 C CA . ASN A 1 80 ? 0.620 0.396 -9.306 1.00 94.81 80 ASN A CA 1
ATOM 653 C C . ASN A 1 80 ? -0.243 0.616 -8.074 1.00 94.81 80 ASN A C 1
ATOM 655 O O . ASN A 1 80 ? -0.185 1.674 -7.442 1.00 94.81 80 ASN A O 1
ATOM 659 N N . CYS A 1 81 ? -1.036 -0.393 -7.736 1.00 95.44 81 CYS A N 1
ATOM 660 C CA . CYS A 1 81 ? -2.015 -0.296 -6.667 1.00 95.44 81 CYS A CA 1
ATOM 661 C C . CYS A 1 81 ? -2.038 -1.563 -5.823 1.00 95.44 81 CYS A C 1
ATOM 663 O O . CYS A 1 81 ? -1.866 -2.677 -6.325 1.00 95.44 81 CYS A O 1
ATOM 665 N N . LYS A 1 82 ? -2.351 -1.400 -4.542 1.00 95.25 82 LYS A N 1
ATOM 666 C CA . LYS A 1 82 ? -2.594 -2.490 -3.603 1.00 95.25 82 LYS A CA 1
ATOM 667 C C . LYS A 1 82 ? -3.776 -2.139 -2.722 1.00 95.25 82 LYS A C 1
ATOM 669 O O . LYS A 1 82 ? -3.880 -1.029 -2.207 1.00 95.25 82 LYS A O 1
ATOM 674 N N . ILE A 1 83 ? -4.627 -3.127 -2.499 1.00 95.19 83 ILE A N 1
ATOM 675 C CA . ILE A 1 83 ? -5.709 -3.054 -1.530 1.00 95.19 83 ILE A CA 1
ATOM 676 C C . ILE A 1 83 ? -5.652 -4.279 -0.626 1.00 95.19 83 ILE A C 1
ATOM 678 O O . ILE A 1 83 ? -5.494 -5.410 -1.090 1.00 95.19 83 ILE A O 1
ATOM 682 N N . GLU A 1 84 ? -5.764 -4.048 0.673 1.00 94.38 84 GLU A N 1
ATOM 683 C CA . GLU A 1 84 ? -5.837 -5.105 1.675 1.00 94.38 84 GLU A CA 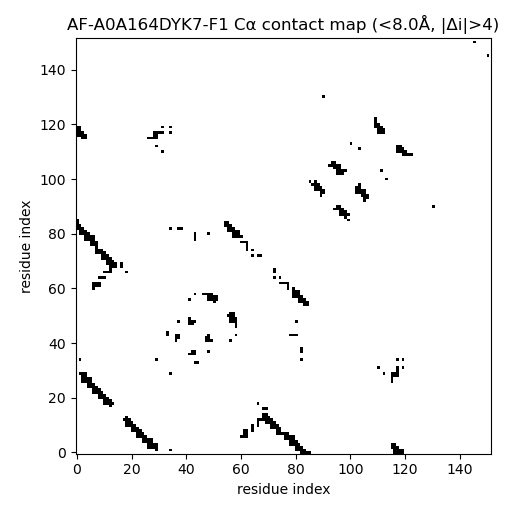1
ATOM 684 C C . GLU A 1 84 ? -6.844 -4.754 2.761 1.00 94.38 84 GLU A C 1
ATOM 686 O O . GLU A 1 84 ? -6.959 -3.600 3.189 1.00 94.38 84 GLU A O 1
ATOM 691 N N . GLU A 1 85 ? -7.612 -5.751 3.173 1.00 91.50 85 GLU A N 1
ATOM 692 C CA . GLU A 1 85 ? -8.515 -5.625 4.307 1.00 91.50 85 GLU A CA 1
ATOM 693 C C . GLU A 1 85 ? -7.712 -5.644 5.608 1.00 91.50 85 GLU A C 1
ATOM 695 O O . GLU A 1 85 ? -6.787 -6.438 5.769 1.00 91.50 85 GLU A O 1
ATOM 700 N N . VAL A 1 86 ? -8.044 -4.732 6.516 1.00 90.12 86 VAL A N 1
ATOM 701 C CA . VAL A 1 86 ? -7.376 -4.589 7.811 1.00 90.12 86 VAL A CA 1
ATOM 702 C C . VAL A 1 86 ? -8.431 -4.375 8.883 1.00 90.12 86 VAL A C 1
ATOM 704 O O . VAL A 1 86 ? -9.457 -3.750 8.613 1.00 90.12 86 VAL A O 1
ATOM 707 N N . ALA A 1 87 ? -8.167 -4.876 10.085 1.00 87.56 87 ALA A N 1
ATOM 708 C CA . ALA A 1 87 ? -9.002 -4.597 11.241 1.00 87.56 87 ALA A CA 1
ATOM 709 C C . ALA A 1 87 ? -8.737 -3.173 11.748 1.00 87.56 87 ALA A C 1
ATOM 711 O O . ALA A 1 87 ? -7.589 -2.719 11.783 1.00 87.56 87 ALA A O 1
ATOM 712 N N . LEU A 1 88 ? -9.812 -2.483 12.117 1.00 87.44 88 LEU A N 1
ATOM 713 C CA . LEU A 1 88 ? -9.782 -1.211 12.827 1.00 87.44 88 LEU A CA 1
ATOM 714 C C . LEU A 1 88 ? -10.498 -1.418 14.154 1.00 87.44 88 LEU A C 1
ATOM 716 O O . LEU A 1 88 ? -11.577 -2.009 14.182 1.00 87.44 88 LEU A O 1
ATOM 720 N N . GLU A 1 89 ? -9.907 -0.926 15.234 1.00 86.19 89 GLU A N 1
ATOM 721 C CA . GLU A 1 89 ? -10.443 -1.103 16.580 1.00 86.19 89 GLU A CA 1
ATOM 722 C C . GLU A 1 89 ? -10.734 0.259 17.198 1.00 86.19 89 GLU A C 1
ATOM 724 O O . GLU A 1 89 ? -9.953 1.200 17.065 1.00 86.19 89 GLU A O 1
ATOM 729 N N . THR A 1 90 ? -11.869 0.380 17.875 1.00 82.25 90 THR A N 1
ATOM 730 C CA . THR A 1 90 ? -12.208 1.570 18.651 1.00 82.25 90 THR A CA 1
ATOM 731 C C . THR A 1 90 ? -12.947 1.157 19.913 1.00 82.25 90 THR A C 1
ATOM 733 O O . THR A 1 90 ? -13.773 0.246 19.882 1.00 82.25 90 THR A O 1
ATOM 736 N N . GLU A 1 91 ? -12.653 1.831 21.021 1.00 77.12 91 GLU A N 1
ATOM 737 C CA . GLU A 1 91 ? -13.313 1.589 22.307 1.00 77.12 91 GLU A CA 1
ATOM 738 C C . GLU A 1 91 ? -14.695 2.255 22.378 1.00 77.12 91 GLU A C 1
ATOM 740 O O . GLU A 1 91 ? -15.592 1.756 23.054 1.00 77.12 91 GLU A O 1
ATOM 745 N N . CYS A 1 92 ? -14.895 3.373 21.670 1.00 72.38 92 CYS A N 1
ATOM 746 C CA . CYS A 1 92 ? -16.159 4.108 21.657 1.00 72.38 92 CYS A CA 1
ATOM 747 C C . CYS A 1 92 ? -16.380 4.867 20.337 1.00 72.38 92 CYS A C 1
ATOM 749 O O . CYS A 1 92 ? -15.448 5.069 19.563 1.00 72.38 92 CYS A O 1
ATOM 751 N N . ASP A 1 93 ? -17.613 5.306 20.060 1.00 70.94 93 ASP A N 1
ATOM 752 C CA . ASP A 1 93 ? -17.964 5.935 18.772 1.00 70.94 93 ASP A CA 1
ATOM 753 C C . ASP A 1 93 ? -17.153 7.206 18.452 1.00 70.94 93 ASP A C 1
ATOM 755 O O . ASP A 1 93 ? -16.852 7.442 17.290 1.00 70.94 93 ASP A O 1
ATOM 759 N N . ASN A 1 94 ? -16.734 7.971 19.468 1.00 70.62 94 ASN A N 1
ATOM 760 C CA . ASN A 1 94 ? -15.914 9.184 19.311 1.00 70.62 94 ASN A CA 1
ATOM 761 C C . ASN A 1 94 ? -14.474 9.024 19.832 1.00 70.62 94 ASN A C 1
ATOM 763 O O . ASN A 1 94 ? -13.734 10.005 19.928 1.00 70.62 94 ASN A O 1
ATOM 767 N N . CYS A 1 95 ? -14.078 7.808 20.201 1.00 81.06 95 CYS A N 1
ATOM 768 C CA . CYS A 1 95 ? -12.739 7.524 20.701 1.00 81.06 95 CYS A CA 1
ATOM 769 C C . CYS A 1 95 ? -11.749 7.406 19.546 1.00 81.06 95 CYS A C 1
ATOM 771 O O . CYS A 1 95 ? -12.120 7.218 18.390 1.00 81.06 95 CYS A O 1
ATOM 773 N N . THR A 1 96 ? -10.464 7.489 19.868 1.00 84.75 96 THR A N 1
ATOM 774 C CA . THR A 1 96 ? -9.404 7.242 18.897 1.00 84.75 96 THR A CA 1
ATOM 775 C C . THR A 1 96 ? -9.538 5.864 18.257 1.00 84.75 96 THR A C 1
ATOM 777 O O . THR A 1 96 ? -9.768 4.873 18.951 1.00 84.75 96 THR A O 1
ATOM 780 N N . ILE A 1 97 ? -9.344 5.802 16.942 1.00 85.81 97 ILE A N 1
ATOM 781 C CA . ILE A 1 97 ? -9.374 4.551 16.186 1.00 85.81 97 ILE A CA 1
ATOM 782 C C . ILE A 1 97 ? -7.947 4.011 16.117 1.00 85.81 97 ILE A C 1
ATOM 784 O O . ILE A 1 97 ? -7.047 4.662 15.578 1.00 85.81 97 ILE A O 1
ATOM 788 N N . ASN A 1 98 ? -7.744 2.809 16.639 1.00 86.75 98 ASN A N 1
ATOM 789 C CA . ASN A 1 98 ? -6.502 2.071 16.500 1.00 86.75 98 ASN A CA 1
ATOM 790 C C . ASN A 1 98 ? -6.455 1.440 15.108 1.00 86.75 98 ASN A C 1
ATOM 792 O O . ASN A 1 98 ? -7.328 0.658 14.723 1.00 86.75 98 ASN A O 1
ATOM 796 N N . SER A 1 99 ? -5.427 1.800 14.342 1.00 87.44 99 SER A N 1
ATOM 797 C CA . SER A 1 99 ? -5.203 1.285 12.996 1.00 87.44 99 SER A CA 1
ATOM 798 C C . SER A 1 99 ? -3.764 0.791 12.825 1.00 87.44 99 SER A C 1
ATOM 800 O O . SER A 1 99 ? -2.868 1.237 13.548 1.00 87.44 99 SER A O 1
ATOM 802 N N . PRO A 1 100 ? -3.488 -0.047 11.810 1.00 84.69 100 PRO A N 1
ATOM 803 C CA . PRO A 1 100 ? -2.118 -0.423 11.452 1.00 84.69 100 PRO A CA 1
ATOM 804 C C . PRO A 1 100 ? -1.217 0.764 11.079 1.00 84.69 100 PRO A C 1
ATOM 806 O O . PRO A 1 100 ? 0.002 0.625 11.062 1.00 84.69 100 PRO A O 1
ATOM 809 N N . LEU A 1 101 ? -1.804 1.922 10.757 1.00 85.06 101 LEU A N 1
ATOM 810 C CA . LEU A 1 101 ? -1.081 3.154 10.429 1.00 85.06 101 LEU A CA 1
ATOM 811 C C . LEU A 1 101 ? -0.850 4.052 11.655 1.00 85.06 101 LEU A C 1
ATOM 813 O O . LEU A 1 101 ? -0.311 5.148 11.515 1.00 85.06 101 LEU A O 1
ATOM 817 N N . GLY A 1 102 ? -1.256 3.596 12.842 1.00 85.06 102 GLY A N 1
ATOM 818 C CA . GLY A 1 102 ? -1.225 4.347 14.090 1.00 85.06 102 GLY A CA 1
ATOM 819 C C . GLY A 1 102 ? -2.615 4.776 14.555 1.00 85.06 102 GLY A C 1
ATOM 820 O O . GLY A 1 102 ? -3.645 4.291 14.077 1.00 85.06 102 GLY A O 1
ATOM 821 N N . THR A 1 103 ? -2.630 5.686 15.521 1.00 86.75 103 THR A N 1
ATOM 822 C CA . THR A 1 103 ? -3.851 6.188 16.152 1.00 86.75 103 THR A CA 1
ATOM 823 C C . THR A 1 103 ? -4.475 7.295 15.306 1.00 86.75 103 THR A C 1
ATOM 825 O O . THR A 1 103 ? -3.828 8.299 15.005 1.00 86.75 103 THR A O 1
ATOM 828 N N . LEU A 1 104 ? -5.740 7.120 14.929 1.00 86.31 104 LEU A N 1
ATOM 829 C CA . LEU A 1 104 ? -6.520 8.093 14.165 1.00 86.31 104 LEU A CA 1
ATOM 830 C C . LEU A 1 104 ? -7.543 8.795 15.065 1.00 86.31 104 LEU A C 1
ATOM 832 O O . LEU A 1 104 ? -7.961 8.261 16.094 1.00 86.31 104 LEU A O 1
ATOM 836 N N . SER A 1 105 ? -7.988 9.982 14.651 1.00 82.62 105 SER A N 1
ATOM 837 C CA . SER A 1 105 ? -9.079 10.686 15.332 1.00 82.62 105 SER A CA 1
ATOM 838 C C . SER A 1 105 ? -10.403 9.931 15.182 1.00 82.62 105 SER A C 1
ATOM 840 O O . SER A 1 105 ? -10.754 9.510 14.080 1.00 82.62 105 SER A O 1
ATOM 842 N N . GLY A 1 106 ? -11.164 9.825 16.273 1.00 75.69 106 GLY A N 1
ATOM 843 C CA . GLY A 1 106 ? -12.501 9.221 16.286 1.00 75.69 106 GLY A CA 1
ATOM 844 C C . GLY A 1 106 ? -13.559 9.992 15.506 1.00 75.69 106 GLY A C 1
ATOM 845 O O . GLY A 1 106 ? -14.567 9.427 15.109 1.00 75.69 106 GLY A O 1
ATOM 846 N N . SER A 1 107 ? -13.319 11.275 15.231 1.00 76.56 107 SER A N 1
ATOM 847 C CA . SER A 1 107 ? -14.234 12.130 14.466 1.00 76.56 107 SER A CA 1
ATOM 848 C C . SER A 1 107 ? -14.228 11.873 12.952 1.00 76.56 107 SER A C 1
ATOM 850 O O . SER A 1 107 ? -14.900 12.586 12.205 1.00 76.56 107 SER A O 1
ATOM 852 N N . LEU A 1 108 ? -13.432 10.912 12.472 1.00 80.50 108 LEU A N 1
ATOM 853 C CA . LEU A 1 108 ? -13.277 10.631 11.049 1.00 80.50 108 LEU A CA 1
ATOM 854 C C . LEU A 1 108 ? -14.424 9.767 10.524 1.00 80.50 108 LEU A C 1
ATOM 856 O O . LEU A 1 108 ? -14.659 8.651 10.981 1.00 80.50 108 LEU A O 1
ATOM 860 N N . ASN A 1 109 ? -15.084 10.265 9.483 1.00 76.44 109 ASN A N 1
ATOM 861 C CA . ASN A 1 109 ? -16.200 9.581 8.845 1.00 76.44 109 ASN A CA 1
ATOM 862 C C . ASN A 1 109 ? -15.707 8.711 7.687 1.00 76.44 109 ASN A C 1
ATOM 864 O O . ASN A 1 109 ? -15.677 9.135 6.532 1.00 76.44 109 ASN A O 1
ATOM 868 N N . G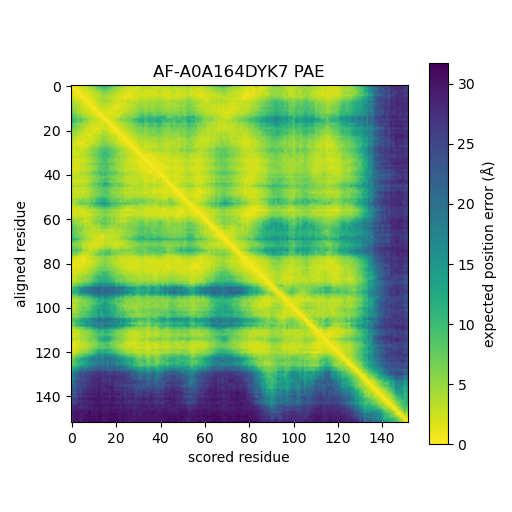LY A 1 110 ? -15.303 7.485 8.014 1.00 81.25 110 GLY A N 1
ATOM 869 C CA . GLY A 1 110 ? -15.137 6.404 7.040 1.00 81.25 110 GLY A CA 1
ATOM 870 C C . GLY A 1 110 ? -13.908 6.491 6.132 1.00 81.25 110 GLY A C 1
ATOM 871 O O . GLY A 1 110 ? -13.707 5.593 5.319 1.00 81.25 110 GLY A O 1
ATOM 872 N N . THR A 1 111 ? -13.063 7.520 6.252 1.00 88.06 111 THR A N 1
ATOM 873 C CA . THR A 1 111 ? -11.794 7.620 5.515 1.00 88.06 111 THR A CA 1
ATOM 874 C C . THR A 1 111 ? -10.710 8.315 6.335 1.00 88.06 111 THR A C 1
ATOM 876 O O . THR A 1 111 ? -10.979 9.228 7.114 1.00 88.06 111 THR A O 1
ATOM 879 N N . ALA A 1 112 ? -9.463 7.887 6.148 1.00 88.69 112 ALA A N 1
ATOM 880 C CA . ALA A 1 112 ? -8.284 8.526 6.716 1.00 88.69 112 ALA A CA 1
ATOM 881 C C . ALA A 1 112 ? -7.076 8.278 5.815 1.00 88.69 112 ALA A C 1
ATOM 883 O O . ALA A 1 112 ? -6.813 7.136 5.443 1.00 88.69 112 ALA A O 1
ATOM 884 N N . THR A 1 113 ? -6.308 9.320 5.506 1.00 87.44 113 THR A N 1
ATOM 885 C CA . THR A 1 113 ? -5.065 9.184 4.737 1.00 87.44 113 THR A CA 1
ATOM 886 C C . THR A 1 113 ? -3.878 9.522 5.624 1.00 87.44 113 THR A C 1
ATOM 888 O O . THR A 1 113 ? -3.788 10.629 6.149 1.00 87.44 113 THR A O 1
ATOM 891 N N . VAL A 1 114 ? -2.956 8.572 5.770 1.00 87.12 114 VAL A N 1
ATOM 892 C CA . VAL A 1 114 ? -1.720 8.719 6.546 1.00 87.12 114 VAL A CA 1
ATOM 893 C C . VAL A 1 114 ? -0.562 8.235 5.683 1.00 87.12 114 VAL A C 1
ATOM 895 O O . VAL A 1 114 ? -0.591 7.116 5.177 1.00 87.12 114 VAL A O 1
ATOM 898 N N . ASN A 1 115 ? 0.461 9.073 5.496 1.00 85.19 115 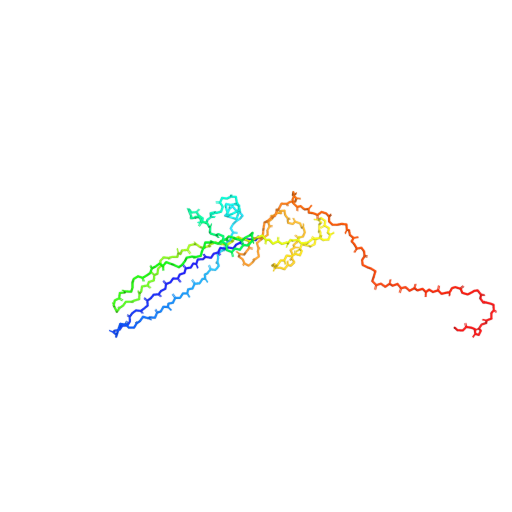ASN A N 1
ATOM 899 C CA . ASN A 1 115 ? 1.680 8.730 4.749 1.00 85.19 115 ASN A CA 1
ATOM 900 C C . ASN A 1 115 ? 1.408 8.071 3.380 1.00 85.19 115 ASN A C 1
ATOM 902 O O . ASN A 1 115 ? 1.951 7.012 3.076 1.00 85.19 115 ASN A O 1
ATOM 906 N N . PHE A 1 116 ? 0.562 8.702 2.553 1.00 88.62 116 PHE A N 1
ATOM 907 C CA . PHE A 1 116 ? 0.164 8.233 1.210 1.00 88.62 116 PHE A CA 1
ATOM 908 C C . PHE A 1 116 ? -0.671 6.940 1.174 1.00 88.62 116 PHE A C 1
ATOM 910 O O . PHE A 1 116 ? -1.036 6.476 0.094 1.00 88.62 116 PHE A O 1
ATOM 917 N N . VAL A 1 117 ? -1.012 6.377 2.334 1.00 90.19 117 VAL A N 1
ATOM 918 C CA . VAL A 1 117 ? -1.889 5.213 2.465 1.00 90.19 117 VAL A CA 1
ATOM 919 C C . VAL A 1 117 ? -3.256 5.669 2.950 1.00 90.19 117 VAL A C 1
ATOM 921 O O . VAL A 1 117 ? -3.360 6.427 3.914 1.00 90.19 117 VAL A O 1
ATOM 924 N N . THR A 1 118 ? -4.308 5.173 2.308 1.00 90.88 118 THR A N 1
ATOM 925 C CA . THR A 1 118 ? -5.687 5.517 2.652 1.00 90.88 118 THR A CA 1
ATOM 926 C C . THR A 1 118 ? -6.391 4.329 3.281 1.00 90.88 118 THR A C 1
ATOM 928 O O . THR A 1 118 ? -6.508 3.237 2.715 1.00 90.88 118 THR A O 1
ATOM 931 N N . LEU A 1 119 ? -6.862 4.539 4.499 1.00 90.56 119 LEU A N 1
ATOM 932 C CA . LEU A 1 119 ? -7.831 3.694 5.166 1.00 90.56 119 LEU A CA 1
ATOM 933 C C . LEU A 1 119 ? -9.218 4.196 4.806 1.00 90.56 119 LEU A C 1
ATOM 935 O O . LEU A 1 119 ? -9.471 5.396 4.759 1.00 90.56 119 LEU A O 1
ATOM 939 N N . PHE A 1 120 ? -10.108 3.257 4.541 1.00 89.19 120 PHE A N 1
ATOM 940 C CA . PHE A 1 120 ? -11.500 3.548 4.284 1.00 89.19 120 PHE A CA 1
ATOM 941 C C . PHE A 1 120 ? -12.327 2.410 4.877 1.00 89.19 120 PHE A C 1
ATOM 943 O O . PHE A 1 120 ? -11.923 1.242 4.811 1.00 89.19 120 PHE A O 1
ATOM 950 N N . TRP A 1 121 ? -13.433 2.759 5.514 1.00 88.44 121 TRP A N 1
ATOM 951 C CA . TRP A 1 121 ? -14.299 1.838 6.233 1.00 88.44 121 TRP A CA 1
ATOM 952 C C . TRP A 1 121 ? -15.727 2.367 6.235 1.00 88.44 121 TRP A C 1
ATOM 954 O O . TRP A 1 121 ? -15.982 3.538 5.964 1.00 88.44 121 TRP A O 1
ATOM 964 N N . ASP A 1 122 ? -16.656 1.474 6.536 1.00 83.00 122 ASP A N 1
ATOM 965 C CA . ASP A 1 122 ? -18.061 1.800 6.713 1.00 83.00 122 ASP A CA 1
ATOM 966 C C . ASP A 1 122 ? -18.526 1.204 8.044 1.00 83.00 122 ASP A C 1
ATOM 968 O O . ASP A 1 122 ? -18.165 0.075 8.389 1.00 83.00 122 ASP A O 1
ATOM 972 N N . ASN A 1 123 ? -19.330 1.967 8.779 1.00 77.81 123 ASN A N 1
ATOM 973 C CA . ASN A 1 123 ? -19.903 1.561 10.056 1.00 77.81 123 ASN A CA 1
ATOM 974 C C . ASN A 1 123 ? -20.906 0.406 9.905 1.00 77.81 123 ASN A C 1
ATOM 976 O O . ASN A 1 123 ? -21.204 -0.258 10.895 1.00 77.81 123 ASN A O 1
ATOM 980 N N . SER A 1 124 ? -21.375 0.114 8.686 1.00 76.81 124 SER A N 1
ATOM 981 C CA . SER A 1 124 ? -22.226 -1.049 8.384 1.00 76.81 124 SER A CA 1
ATOM 982 C C . SER A 1 124 ? -21.608 -2.393 8.797 1.00 76.81 124 SER A C 1
ATOM 984 O O . SER A 1 124 ? -22.335 -3.330 9.107 1.00 76.81 124 SER A O 1
ATOM 986 N N . TYR A 1 125 ? -20.274 -2.489 8.811 1.00 70.75 125 TYR A N 1
ATOM 987 C CA . TYR A 1 125 ? -19.521 -3.704 9.161 1.00 70.75 125 TYR A CA 1
ATOM 988 C C . TYR A 1 125 ? -18.930 -3.644 10.575 1.00 70.75 125 TYR A C 1
ATOM 990 O O . TYR A 1 125 ? -17.998 -4.380 10.896 1.00 70.75 125 TYR A O 1
ATOM 998 N N . LYS A 1 126 ? -19.411 -2.715 11.407 1.00 75.94 126 LYS A N 1
ATOM 999 C CA . LYS A 1 126 ? -18.934 -2.559 12.777 1.00 75.94 126 LYS A CA 1
ATOM 1000 C C . LYS A 1 126 ? -19.478 -3.691 13.640 1.00 75.94 126 LYS A C 1
ATOM 1002 O O . LYS A 1 126 ? -20.634 -3.657 14.063 1.00 75.94 126 LYS A O 1
ATOM 1007 N N . ASP A 1 127 ? -18.614 -4.640 13.966 1.00 78.06 127 ASP A N 1
ATOM 1008 C CA . ASP A 1 127 ? -18.913 -5.626 14.994 1.00 78.06 127 ASP A CA 1
ATOM 1009 C C . ASP A 1 127 ? -18.862 -4.954 16.369 1.00 78.06 127 ASP A C 1
ATOM 1011 O O . ASP A 1 127 ? -17.849 -4.381 16.781 1.00 78.06 127 ASP A O 1
ATOM 1015 N N . LYS A 1 128 ? -19.983 -5.002 17.094 1.00 72.44 128 LYS A N 1
ATOM 1016 C CA . LYS A 1 128 ? -20.025 -4.590 18.496 1.00 72.44 128 LYS A CA 1
ATOM 1017 C C . LYS A 1 128 ? -19.535 -5.752 19.342 1.00 72.44 128 LYS A C 1
ATOM 1019 O O . LYS A 1 128 ? -20.269 -6.710 19.564 1.00 72.44 128 LYS A O 1
ATOM 1024 N N . LYS A 1 129 ? -18.298 -5.656 19.818 1.00 69.44 129 LYS A N 1
ATOM 1025 C CA . LYS A 1 129 ? -17.848 -6.480 20.935 1.00 69.44 129 LYS A CA 1
ATOM 1026 C C . LYS A 1 129 ? -18.262 -5.781 22.228 1.00 69.44 129 LYS A C 1
ATOM 1028 O O . LYS A 1 129 ? -18.009 -4.585 22.373 1.00 69.44 129 LYS A O 1
ATOM 1033 N N . ASP A 1 130 ? -18.908 -6.503 23.141 1.00 66.38 130 ASP A N 1
ATOM 1034 C CA . ASP A 1 130 ? -19.189 -5.959 24.468 1.00 66.38 130 ASP A CA 1
ATOM 1035 C C . ASP A 1 130 ? -17.875 -5.569 25.151 1.00 66.3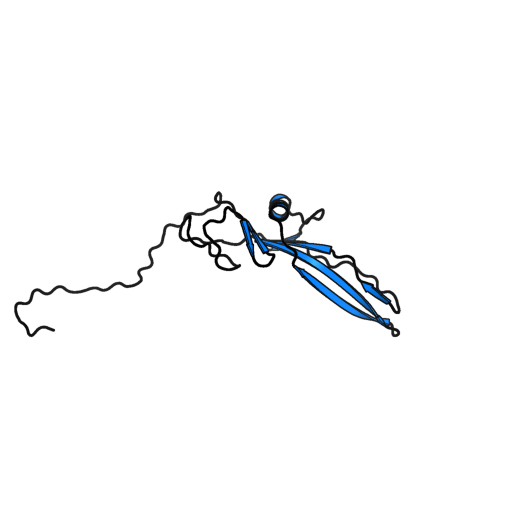8 130 ASP A C 1
ATOM 1037 O O . ASP A 1 130 ? -16.844 -6.230 24.988 1.00 66.38 130 ASP A O 1
ATOM 1041 N N . CYS A 1 131 ? -17.907 -4.460 25.892 1.00 60.94 131 CYS A N 1
ATOM 1042 C CA . CYS A 1 131 ? -16.757 -3.984 26.646 1.00 60.94 131 CYS A CA 1
ATOM 1043 C C . CYS A 1 131 ? -16.409 -5.023 27.723 1.00 60.94 131 CYS A C 1
ATOM 1045 O O . CYS A 1 131 ? -17.033 -5.082 28.783 1.00 60.94 131 CYS A O 1
ATOM 1047 N N . GLU A 1 132 ? -15.421 -5.870 27.440 1.00 64.06 132 GLU A N 1
ATOM 1048 C CA . GLU A 1 132 ? -14.868 -6.812 28.406 1.00 64.06 132 GLU A CA 1
ATOM 1049 C C . GLU A 1 132 ? -14.046 -6.019 29.428 1.00 64.06 132 GLU A C 1
ATOM 1051 O O . GLU A 1 132 ? -12.873 -5.703 29.214 1.00 64.06 132 GLU A O 1
ATOM 1056 N N . LEU A 1 133 ? -14.681 -5.663 30.548 1.00 65.25 133 LEU A N 1
ATOM 1057 C CA . LEU A 1 133 ? -14.003 -5.026 31.672 1.00 65.25 133 LEU A CA 1
ATOM 1058 C C . LEU A 1 133 ? -12.867 -5.935 32.154 1.00 65.25 133 LEU A C 1
ATOM 1060 O O . LEU A 1 133 ? -13.091 -7.008 32.717 1.00 65.25 133 LEU A O 1
ATOM 1064 N N . LYS A 1 134 ? -11.626 -5.490 31.959 1.00 67.75 134 LYS A N 1
ATOM 1065 C CA . LYS A 1 134 ? -10.454 -6.179 32.491 1.00 67.75 134 LYS A CA 1
ATOM 1066 C C . LYS A 1 134 ? -10.294 -5.805 33.961 1.00 67.75 134 LYS A C 1
ATOM 1068 O O . LYS A 1 134 ? -10.088 -4.639 34.288 1.00 67.75 134 LYS A O 1
ATOM 1073 N N . LEU A 1 135 ? -10.363 -6.790 34.853 1.00 72.88 135 LEU A N 1
ATOM 1074 C CA . LEU A 1 135 ? -10.078 -6.604 36.276 1.00 72.88 135 LEU A CA 1
ATOM 1075 C C . LEU A 1 135 ? -8.624 -6.124 36.447 1.00 72.88 135 LEU A C 1
ATOM 1077 O O . LEU A 1 135 ? -7.687 -6.911 36.336 1.00 72.88 135 LEU A O 1
ATOM 1081 N N . VAL A 1 136 ? -8.431 -4.822 36.681 1.00 75.12 136 VAL A N 1
ATOM 1082 C CA . VAL A 1 136 ? -7.093 -4.214 36.824 1.00 75.12 136 VAL A CA 1
ATOM 1083 C C . VAL A 1 136 ? -6.478 -4.556 38.181 1.00 75.12 136 VAL A C 1
ATOM 1085 O O . VAL A 1 136 ? -5.281 -4.813 38.281 1.00 75.12 136 VAL A O 1
ATOM 1088 N N . ARG A 1 137 ? -7.305 -4.570 39.229 1.00 65.81 137 ARG A N 1
ATOM 1089 C CA . ARG A 1 137 ? -6.935 -4.947 40.593 1.00 65.81 137 ARG A CA 1
ATOM 1090 C C . ARG A 1 137 ? -8.172 -5.444 41.326 1.00 65.81 137 ARG A C 1
ATOM 1092 O O . ARG A 1 137 ? -9.230 -4.831 41.236 1.00 65.81 137 ARG A O 1
ATOM 1099 N N . SER A 1 138 ? -8.003 -6.524 42.073 1.00 79.75 138 SER A N 1
ATOM 1100 C CA . SER A 1 138 ? -8.949 -6.983 43.085 1.00 79.75 138 SER A CA 1
ATOM 1101 C C . SER A 1 138 ? -8.201 -7.109 44.402 1.00 79.75 138 SER A C 1
ATOM 1103 O O . SER A 1 138 ? -7.023 -7.474 44.411 1.00 79.75 138 SER A O 1
ATOM 1105 N N . GLY A 1 139 ? -8.866 -6.761 45.495 1.00 79.12 139 GLY A N 1
ATOM 1106 C CA . GLY A 1 139 ? -8.353 -6.934 46.843 1.00 79.12 139 GLY A CA 1
ATOM 1107 C C . GLY A 1 139 ? -9.495 -7.355 47.750 1.00 79.12 139 GLY A C 1
ATOM 1108 O O . GLY A 1 139 ? -10.550 -6.724 47.745 1.00 79.12 139 GLY A O 1
ATOM 1109 N N . GLU A 1 140 ? -9.278 -8.413 48.520 1.00 75.38 140 GLU A N 1
ATOM 1110 C CA . GLU A 1 140 ? -10.159 -8.789 49.620 1.00 75.38 140 GLU A CA 1
ATOM 1111 C C . GLU A 1 140 ? -9.626 -8.169 50.911 1.00 75.38 140 GLU A C 1
ATOM 1113 O O . GLU A 1 140 ? -8.449 -8.306 51.245 1.00 75.38 140 GLU A O 1
ATOM 1118 N N . GLY A 1 141 ? -10.497 -7.459 51.627 1.00 76.25 141 GLY A N 1
ATOM 1119 C CA . GLY A 1 141 ? -10.217 -6.917 52.951 1.00 76.25 141 GLY A CA 1
ATOM 1120 C C . GLY A 1 141 ? -11.163 -7.540 53.966 1.00 76.25 141 GLY A C 1
ATOM 1121 O O . GLY A 1 141 ? -12.374 -7.566 53.749 1.00 76.25 141 GLY A O 1
ATOM 1122 N N . GLN A 1 142 ? -10.624 -8.038 55.076 1.00 73.94 142 GLN A N 1
ATOM 1123 C CA . GLN A 1 142 ? -11.437 -8.527 56.183 1.00 73.94 142 GLN A CA 1
ATOM 1124 C C . GLN A 1 142 ? -11.733 -7.372 57.145 1.00 73.94 142 GLN A C 1
ATOM 1126 O O . GLN A 1 142 ? -10.834 -6.676 57.612 1.00 73.94 142 GLN A O 1
ATOM 1131 N N . LEU A 1 143 ? -13.020 -7.148 57.411 1.00 66.44 143 LEU A N 1
ATOM 1132 C CA . LEU A 1 143 ? -13.503 -6.145 58.356 1.00 66.44 143 LEU A CA 1
ATOM 1133 C C . LEU A 1 143 ? -13.631 -6.789 59.737 1.00 66.44 143 LEU A C 1
ATOM 1135 O O . LEU A 1 143 ? -14.549 -7.573 59.975 1.00 66.44 143 LEU A O 1
ATOM 1139 N N . TYR A 1 144 ? -12.734 -6.439 60.656 1.00 67.38 144 TYR A N 1
ATOM 1140 C CA . TYR A 1 144 ? -12.843 -6.832 62.061 1.00 67.38 144 TYR A CA 1
ATOM 1141 C C . TYR A 1 144 ? -13.296 -5.635 62.888 1.00 67.38 144 TYR A C 1
ATOM 1143 O O . TYR A 1 144 ? -12.698 -4.560 62.842 1.00 67.38 144 TYR A O 1
ATOM 1151 N N . LYS A 1 145 ? -14.340 -5.828 63.693 1.00 65.31 145 LYS A N 1
ATOM 1152 C CA . LYS A 1 145 ? -14.718 -4.861 64.720 1.00 65.31 145 LYS A CA 1
ATOM 1153 C C . LYS A 1 145 ? -13.935 -5.201 65.987 1.00 65.31 145 LYS A C 1
ATOM 1155 O O . LYS A 1 145 ? -14.252 -6.182 66.654 1.00 65.31 145 LYS A O 1
ATOM 1160 N N . THR A 1 146 ? -12.903 -4.417 66.291 1.00 65.31 146 THR A N 1
ATOM 1161 C CA . THR A 1 146 ? -12.106 -4.555 67.518 1.00 65.31 146 THR A CA 1
ATOM 1162 C C . THR A 1 146 ? -12.340 -3.367 68.447 1.00 65.31 146 THR A C 1
ATOM 1164 O O . THR A 1 146 ? -12.382 -2.224 68.001 1.00 65.31 146 THR A O 1
ATOM 1167 N N . ASN A 1 147 ? -12.470 -3.641 69.745 1.00 66.44 147 ASN A N 1
ATOM 1168 C CA . ASN A 1 147 ? -12.407 -2.627 70.804 1.00 66.44 147 ASN A CA 1
ATOM 1169 C C . ASN A 1 147 ? -11.008 -2.580 71.451 1.00 66.44 147 ASN A C 1
ATOM 1171 O O . ASN A 1 147 ? -10.813 -1.884 72.444 1.00 66.44 147 ASN A O 1
ATOM 1175 N N . ASN A 1 148 ? -10.052 -3.355 70.925 1.00 61.91 148 ASN A N 1
ATOM 1176 C CA . ASN A 1 148 ? -8.705 -3.503 71.460 1.00 61.91 148 ASN A CA 1
ATOM 1177 C C . ASN A 1 148 ? -7.686 -2.820 70.519 1.00 61.91 148 ASN A C 1
ATOM 1179 O O . ASN A 1 148 ? -7.586 -3.244 69.362 1.00 61.91 148 ASN A O 1
ATOM 1183 N N . PRO A 1 149 ? -6.950 -1.785 70.975 1.00 62.78 149 PRO A N 1
ATOM 1184 C CA . PRO A 1 149 ? -6.060 -0.974 70.135 1.00 62.78 149 PRO A CA 1
ATOM 1185 C C . PRO A 1 149 ? -4.773 -1.679 69.667 1.00 62.78 149 PRO A C 1
ATOM 1187 O O . PRO A 1 149 ? -3.990 -1.075 68.939 1.00 62.78 149 PRO A O 1
ATOM 1190 N N . GLU A 1 150 ? -4.530 -2.931 70.062 1.00 62.19 150 GLU A N 1
ATOM 1191 C CA . GLU A 1 150 ? -3.278 -3.646 69.762 1.00 62.19 150 GLU A CA 1
ATOM 1192 C C . GLU A 1 150 ? -3.330 -4.568 68.532 1.00 62.19 150 GLU A C 1
ATOM 1194 O O . GLU A 1 150 ? -2.302 -5.110 68.127 1.00 62.19 150 GLU A O 1
ATOM 1199 N N . ILE A 1 151 ? -4.497 -4.744 67.906 1.00 59.62 151 ILE A N 1
ATOM 1200 C CA . ILE A 1 151 ? -4.615 -5.554 66.686 1.00 59.62 151 ILE A CA 1
ATOM 1201 C C . ILE A 1 151 ? -4.228 -4.679 65.485 1.00 59.62 151 ILE A C 1
ATOM 1203 O O . ILE A 1 151 ? -4.975 -3.769 65.121 1.00 59.62 151 ILE A O 1
ATOM 1207 N N . LYS A 1 152 ? -3.045 -4.939 64.915 1.00 53.09 152 LYS A N 1
ATOM 1208 C CA . LYS A 1 152 ? -2.561 -4.364 63.649 1.00 53.09 152 LYS A CA 1
ATOM 1209 C C . LYS A 1 152 ? -2.996 -5.199 62.454 1.00 53.09 152 LYS A C 1
ATOM 1211 O O . LYS A 1 152 ? -2.907 -6.441 62.559 1.00 53.09 152 LYS A O 1
#

pLDDT: mean 84.99, std 9.54, range [53.09, 96.19]